Protein AF-A0A147J8Y9-F1 (afdb_monomer)

Solvent-accessible surface area (backbone atoms only — not comparable to full-atom values): 7075 Å² total; per-residue (Å²): 137,84,79,84,79,92,75,77,78,82,77,69,72,82,68,81,75,72,47,79,47,64,66,44,52,53,30,48,50,49,30,52,50,36,55,50,52,42,54,55,41,54,51,52,46,53,51,22,55,76,70,72,64,64,46,72,69,55,52,49,54,53,64,57,43,55,56,63,38,52,53,27,51,51,52,38,65,72,38,74,62,55,45,71,69,48,46,51,51,46,46,50,51,34,31,79,69,69,76,37,59,66,70,57,43,55,49,51,53,52,50,52,54,52,52,63,61,56,74,76,108

Radius of gyration: 24.16 Å; Cα contacts (8 Å, |Δi|>4): 57; chains: 1; bounding box: 59×29×87 Å

Structure (mmCIF, N/CA/C/O backbone):
data_AF-A0A147J8Y9-F1
#
_entry.id   AF-A0A147J8Y9-F1
#
loop_
_atom_site.group_PDB
_atom_site.id
_atom_site.type_symbol
_atom_site.label_atom_id
_atom_site.label_alt_id
_atom_site.label_comp_id
_atom_site.label_asym_id
_atom_site.label_entity_id
_atom_site.label_seq_id
_atom_site.pdbx_PDB_ins_code
_atom_site.Cartn_x
_atom_site.Cartn_y
_atom_site.Cartn_z
_atom_site.occupancy
_atom_site.B_iso_or_equiv
_atom_site.auth_seq_id
_atom_site.auth_comp_id
_atom_site.auth_asym_id
_atom_site.auth_atom_id
_atom_site.pdbx_PDB_model_num
ATOM 1 N N . MET A 1 1 ? 38.427 9.477 -61.283 1.00 42.12 1 MET A N 1
ATOM 2 C CA . MET A 1 1 ? 37.988 10.683 -60.551 1.00 42.12 1 MET A CA 1
ATOM 3 C C . MET A 1 1 ? 36.991 10.250 -59.495 1.00 42.12 1 MET A C 1
ATOM 5 O O . MET A 1 1 ? 35.991 9.623 -59.814 1.00 42.12 1 MET A O 1
ATOM 9 N N . THR A 1 2 ? 37.381 10.459 -58.246 1.00 40.25 2 THR A N 1
ATOM 10 C CA . THR A 1 2 ? 36.839 9.873 -57.017 1.00 40.25 2 THR A CA 1
ATOM 11 C C . THR A 1 2 ? 35.526 10.551 -56.618 1.00 40.25 2 THR A C 1
ATOM 13 O O . THR A 1 2 ? 35.486 11.774 -56.512 1.00 40.25 2 THR A O 1
ATOM 16 N N . ARG A 1 3 ? 34.454 9.779 -56.392 1.00 42.16 3 ARG A N 1
ATOM 17 C CA . ARG A 1 3 ? 33.240 10.263 -55.705 1.00 42.16 3 ARG A CA 1
ATOM 18 C C . ARG A 1 3 ? 33.519 10.261 -54.196 1.00 42.16 3 ARG A C 1
ATOM 20 O O . ARG A 1 3 ? 34.032 9.250 -53.715 1.00 42.16 3 ARG A O 1
ATOM 27 N N . PRO A 1 4 ? 33.223 11.339 -53.454 1.00 44.66 4 PRO A N 1
ATOM 28 C CA . PRO A 1 4 ? 33.412 11.340 -52.014 1.00 44.66 4 PRO A CA 1
ATOM 29 C C . PRO A 1 4 ? 32.396 10.418 -51.336 1.00 44.66 4 PRO A C 1
ATOM 31 O O . PRO A 1 4 ? 31.236 10.321 -51.745 1.00 44.66 4 PRO A O 1
ATOM 34 N N . ALA A 1 5 ? 32.896 9.728 -50.316 1.00 44.34 5 ALA A N 1
ATOM 35 C CA . ALA A 1 5 ? 32.166 8.854 -49.421 1.00 44.34 5 ALA A CA 1
ATOM 36 C C . ALA A 1 5 ? 31.068 9.622 -48.672 1.00 44.34 5 ALA A C 1
ATOM 38 O O . ALA A 1 5 ? 31.309 10.700 -48.130 1.00 44.34 5 ALA A O 1
ATOM 39 N N . VAL A 1 6 ? 29.876 9.028 -48.612 1.00 46.47 6 VAL A N 1
ATOM 40 C CA . VAL A 1 6 ? 28.857 9.366 -47.616 1.00 46.47 6 VAL A CA 1
ATOM 41 C C . VAL A 1 6 ? 29.362 8.793 -46.293 1.00 46.47 6 VAL A C 1
ATOM 43 O O . VAL A 1 6 ? 29.301 7.587 -46.071 1.00 46.47 6 VAL A O 1
ATOM 46 N N . LEU A 1 7 ? 29.964 9.650 -45.473 1.00 44.78 7 LEU A N 1
ATOM 47 C CA . LEU A 1 7 ? 30.393 9.337 -44.115 1.00 44.78 7 LEU A CA 1
ATOM 48 C C . LEU A 1 7 ? 29.351 9.852 -43.128 1.00 44.78 7 LEU A C 1
ATOM 50 O O . LEU A 1 7 ? 28.900 10.989 -43.241 1.00 44.78 7 LEU A O 1
ATOM 54 N N . GLY A 1 8 ? 29.071 9.021 -42.128 1.00 37.44 8 GLY A N 1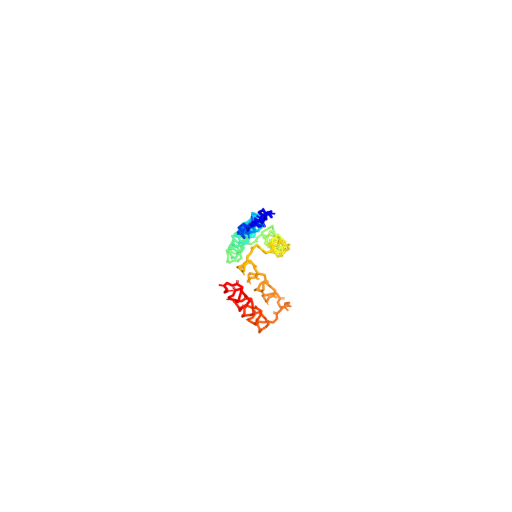
ATOM 55 C CA . GLY A 1 8 ? 28.496 9.451 -40.862 1.00 37.44 8 GLY A CA 1
ATOM 56 C C . GLY A 1 8 ? 26.989 9.298 -40.807 1.00 37.44 8 GLY A C 1
ATOM 57 O O . GLY A 1 8 ? 26.258 10.277 -40.921 1.00 37.44 8 GLY A O 1
ATOM 58 N N . GLY A 1 9 ? 26.537 8.059 -40.596 1.00 37.44 9 GLY A N 1
ATOM 59 C CA . GLY A 1 9 ? 25.239 7.828 -39.978 1.00 37.44 9 GLY A CA 1
ATOM 60 C C . GLY A 1 9 ? 25.164 8.637 -38.688 1.00 37.44 9 GLY A C 1
ATOM 61 O O . GLY A 1 9 ? 26.140 8.715 -37.942 1.00 37.44 9 GLY A O 1
ATOM 62 N N . ALA A 1 10 ? 24.026 9.284 -38.476 1.00 40.19 10 ALA A N 1
ATOM 63 C CA . ALA A 1 10 ? 23.734 9.916 -37.211 1.00 40.19 10 ALA A CA 1
ATOM 64 C C . ALA A 1 10 ? 23.751 8.818 -36.140 1.00 40.19 10 ALA A C 1
ATOM 66 O O . ALA A 1 10 ? 22.829 8.007 -36.074 1.00 40.19 10 ALA A O 1
ATOM 67 N N . GLU A 1 11 ? 24.805 8.768 -35.326 1.00 44.09 11 GLU A N 1
ATOM 68 C CA . GLU A 1 11 ? 24.679 8.244 -33.973 1.00 44.09 11 GLU A CA 1
ATOM 69 C C . GLU A 1 11 ? 23.655 9.151 -33.294 1.00 44.09 11 GLU A C 1
ATOM 71 O O . GLU A 1 11 ? 23.959 10.262 -32.856 1.00 44.09 11 GLU A O 1
ATOM 76 N N . GLN A 1 12 ? 22.393 8.715 -33.306 1.00 48.09 12 GLN A N 1
ATOM 77 C CA . GLN A 1 12 ? 21.440 9.200 -32.327 1.00 48.09 12 GLN A CA 1
ATOM 78 C C . GLN A 1 12 ? 22.106 8.949 -30.975 1.00 48.09 12 GLN A C 1
ATOM 80 O O . GLN A 1 12 ? 22.461 7.795 -30.710 1.00 48.09 12 GLN A O 1
ATOM 85 N N . PRO A 1 13 ? 22.316 9.979 -30.135 1.00 44.78 13 PRO A N 1
ATOM 86 C CA . PRO A 1 13 ? 22.686 9.708 -28.760 1.00 44.78 13 PRO A CA 1
ATOM 87 C C . PRO A 1 13 ? 21.621 8.751 -28.234 1.00 44.78 13 PRO A C 1
ATOM 89 O O . PRO A 1 13 ? 20.43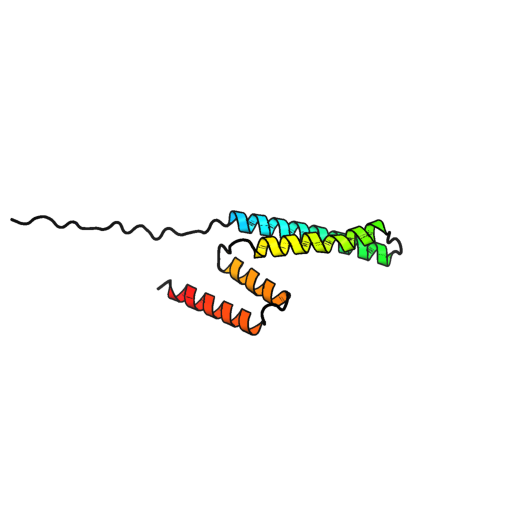5 8.963 -28.511 1.00 44.78 13 PRO A O 1
ATOM 92 N N . ALA A 1 14 ? 22.047 7.670 -27.576 1.00 48.22 14 ALA A N 1
ATOM 93 C CA . ALA A 1 14 ? 21.158 6.846 -26.779 1.00 48.22 14 ALA A CA 1
ATOM 94 C C . ALA A 1 14 ? 20.402 7.827 -25.887 1.00 48.22 14 ALA A C 1
ATOM 96 O O . ALA A 1 14 ? 20.973 8.401 -24.964 1.00 48.22 14 ALA A O 1
ATOM 97 N N . ALA A 1 15 ? 19.175 8.158 -26.288 1.00 46.28 15 ALA A N 1
ATOM 98 C CA . ALA A 1 15 ? 18.337 9.023 -25.503 1.00 46.28 15 ALA A CA 1
ATOM 99 C C . ALA A 1 15 ? 18.185 8.250 -24.208 1.00 46.28 15 ALA A C 1
ATOM 101 O O . ALA A 1 15 ? 17.674 7.129 -24.247 1.00 46.28 15 ALA A O 1
ATOM 102 N N . ASP A 1 16 ? 18.710 8.811 -23.121 1.00 44.09 16 ASP A N 1
ATOM 103 C CA . ASP A 1 16 ? 18.347 8.435 -21.769 1.00 44.09 16 ASP A CA 1
ATOM 104 C C . ASP A 1 16 ? 16.820 8.374 -21.756 1.00 44.09 16 ASP A C 1
ATOM 106 O O . ASP A 1 16 ? 16.137 9.397 -21.658 1.00 44.09 16 ASP A O 1
ATOM 110 N N . GLN A 1 17 ? 16.271 7.177 -21.973 1.00 48.16 17 GLN A N 1
ATOM 111 C CA . GLN A 1 17 ? 14.854 6.902 -21.846 1.00 48.16 17 GLN A CA 1
ATOM 112 C C . GLN A 1 17 ? 14.607 6.886 -20.350 1.00 48.16 17 GLN A C 1
ATOM 114 O O . GLN A 1 17 ? 14.467 5.839 -19.726 1.00 48.16 17 GLN A O 1
ATOM 119 N N . HIS A 1 18 ? 14.627 8.076 -19.760 1.00 52.47 18 HIS A N 1
ATOM 120 C CA . HIS A 1 18 ? 14.065 8.302 -18.455 1.00 52.47 18 HIS A CA 1
ATOM 121 C C . HIS A 1 18 ? 12.572 8.036 -18.637 1.00 52.47 18 HIS A C 1
ATOM 123 O O . HIS A 1 18 ? 11.833 8.891 -19.128 1.00 52.47 18 HIS A O 1
ATOM 129 N N . LEU A 1 19 ? 12.167 6.790 -18.381 1.00 64.88 19 LEU A N 1
ATOM 130 C CA . LEU A 1 19 ? 10.777 6.373 -18.455 1.00 64.88 19 LEU A CA 1
ATOM 131 C C . LEU A 1 19 ? 9.966 7.347 -17.602 1.00 64.88 19 LEU A C 1
ATOM 133 O O . LEU A 1 19 ? 10.363 7.692 -16.484 1.00 64.88 19 LEU A O 1
ATOM 137 N N . ASP A 1 20 ? 8.873 7.847 -18.172 1.00 81.56 20 ASP A N 1
ATOM 138 C CA . ASP A 1 20 ? 7.999 8.794 -17.496 1.00 81.56 20 ASP A CA 1
ATOM 139 C C . ASP A 1 20 ? 7.504 8.173 -16.183 1.00 81.56 20 ASP A C 1
ATOM 141 O O . ASP A 1 20 ? 6.737 7.209 -16.168 1.00 81.56 20 ASP A O 1
ATOM 145 N N . ARG A 1 21 ? 7.994 8.718 -15.067 1.00 91.25 21 ARG A N 1
ATOM 146 C CA . ARG A 1 21 ? 7.716 8.220 -13.718 1.00 91.25 21 ARG A CA 1
ATOM 147 C C . ARG A 1 21 ? 6.400 8.761 -13.159 1.00 91.25 21 ARG A C 1
ATOM 149 O O . ARG A 1 21 ? 5.970 8.318 -12.098 1.00 91.25 21 ARG A O 1
ATOM 156 N N . SER A 1 22 ? 5.755 9.705 -13.844 1.00 93.50 22 SER A N 1
ATOM 157 C CA . SER A 1 22 ? 4.633 10.472 -13.293 1.00 93.50 22 SER A CA 1
ATOM 158 C C . SER A 1 22 ? 3.444 9.595 -12.891 1.00 93.50 22 SER A C 1
ATOM 160 O O . SER A 1 22 ? 2.893 9.769 -11.804 1.00 93.50 22 SER A O 1
ATOM 162 N N . ALA A 1 23 ? 3.083 8.606 -13.714 1.00 94.19 23 ALA A N 1
ATOM 163 C CA . ALA A 1 23 ? 2.003 7.668 -13.407 1.00 94.19 23 ALA A CA 1
ATOM 164 C C . ALA A 1 23 ? 2.321 6.813 -12.168 1.00 94.19 23 ALA A C 1
ATOM 166 O O . ALA A 1 23 ? 1.474 6.648 -11.289 1.00 94.19 23 ALA A O 1
ATOM 167 N N . TRP A 1 24 ? 3.562 6.324 -12.072 1.00 95.44 24 TRP A N 1
ATOM 168 C CA . TRP A 1 24 ? 4.039 5.552 -10.925 1.00 95.44 24 TRP A CA 1
ATOM 169 C C . TRP A 1 24 ? 4.028 6.382 -9.640 1.00 95.44 24 TRP A C 1
ATOM 171 O O . TRP A 1 24 ? 3.524 5.934 -8.613 1.00 95.44 24 TRP A O 1
ATOM 181 N N . GLU A 1 25 ? 4.540 7.613 -9.691 1.00 96.44 25 GLU A N 1
ATOM 182 C CA . GLU A 1 25 ? 4.560 8.522 -8.542 1.00 96.44 25 GLU A CA 1
ATOM 183 C C . GLU A 1 25 ? 3.152 8.905 -8.082 1.00 96.44 25 GLU A C 1
ATOM 185 O O . GLU A 1 25 ? 2.896 8.938 -6.879 1.00 96.44 25 GLU A O 1
ATOM 190 N N . ALA A 1 26 ? 2.218 9.130 -9.009 1.00 96.69 26 ALA A N 1
ATOM 191 C CA . ALA A 1 26 ? 0.824 9.409 -8.675 1.00 96.69 26 ALA A CA 1
ATOM 192 C C . ALA A 1 26 ? 0.152 8.216 -7.971 1.00 96.69 26 ALA A C 1
ATOM 194 O O . ALA A 1 26 ? -0.510 8.397 -6.945 1.00 96.69 26 ALA A O 1
ATOM 195 N N . ALA A 1 27 ? 0.355 6.995 -8.474 1.00 96.88 27 ALA A N 1
ATOM 196 C CA . ALA A 1 27 ? -0.165 5.783 -7.843 1.00 96.88 27 ALA A CA 1
ATOM 197 C C . ALA A 1 27 ? 0.484 5.527 -6.469 1.00 96.88 27 ALA A C 1
ATOM 199 O O . ALA A 1 27 ? -0.212 5.216 -5.501 1.00 96.88 27 ALA A O 1
ATOM 200 N N . ALA A 1 28 ? 1.796 5.746 -6.345 1.00 96.94 28 ALA A N 1
ATOM 201 C CA . ALA A 1 28 ? 2.514 5.628 -5.078 1.00 96.94 28 ALA A CA 1
ATOM 202 C C . ALA A 1 28 ? 2.056 6.672 -4.049 1.00 96.94 28 ALA A C 1
ATOM 204 O O . ALA A 1 28 ? 1.899 6.350 -2.870 1.00 96.94 28 ALA A O 1
ATOM 205 N N . ALA A 1 29 ? 1.782 7.905 -4.483 1.00 97.69 29 ALA A N 1
ATOM 206 C CA . ALA A 1 29 ? 1.225 8.945 -3.627 1.00 97.69 29 ALA A CA 1
ATOM 207 C C . ALA A 1 29 ? -0.181 8.578 -3.128 1.00 97.69 29 ALA A C 1
ATOM 209 O O . ALA A 1 29 ? -0.467 8.768 -1.944 1.00 97.69 29 ALA A O 1
ATOM 210 N N . LYS A 1 30 ? -1.033 7.997 -3.988 1.00 97.88 30 LYS A N 1
ATOM 211 C CA . LYS A 1 30 ? -2.352 7.484 -3.583 1.00 97.88 30 LYS A CA 1
ATOM 212 C C . LYS A 1 30 ? -2.212 6.390 -2.522 1.00 97.88 30 LYS A C 1
ATOM 214 O O . LYS A 1 30 ? -2.828 6.494 -1.467 1.00 97.88 30 LYS A O 1
ATOM 219 N N . LEU A 1 31 ? -1.345 5.401 -2.747 1.00 98.00 31 LEU A N 1
ATOM 220 C CA . LEU A 1 31 ? -1.082 4.349 -1.762 1.00 98.00 31 LEU A CA 1
ATOM 221 C C . LEU A 1 31 ? -0.588 4.917 -0.422 1.00 98.00 31 LEU A C 1
ATOM 223 O O . LEU A 1 31 ? -1.033 4.496 0.645 1.00 98.00 31 LEU A O 1
ATOM 227 N N . GLN A 1 32 ? 0.310 5.902 -0.455 1.00 98.00 32 GLN A N 1
ATOM 228 C CA . GLN A 1 32 ?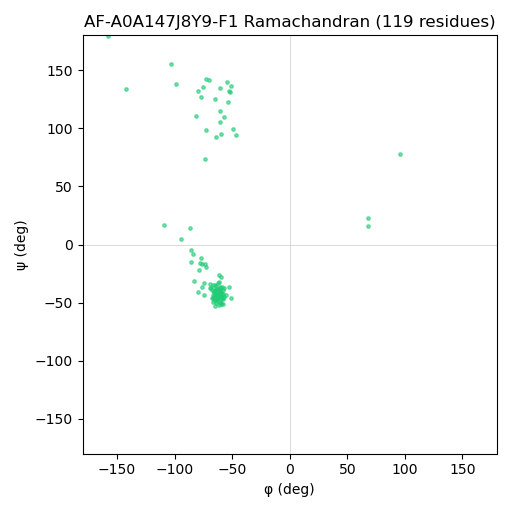 0.802 6.539 0.764 1.00 98.00 32 GLN A CA 1
ATOM 229 C C . GLN A 1 32 ? -0.302 7.301 1.517 1.00 98.00 32 GLN A C 1
ATOM 231 O O . GLN A 1 32 ? -0.294 7.323 2.754 1.00 98.00 32 GLN A O 1
ATOM 236 N N . ALA A 1 33 ? -1.246 7.914 0.797 1.00 97.81 33 ALA A N 1
ATOM 237 C CA . ALA A 1 33 ? -2.405 8.571 1.391 1.00 97.81 33 ALA A CA 1
ATOM 238 C C . ALA A 1 33 ? -3.325 7.557 2.087 1.00 97.81 33 ALA A C 1
ATOM 240 O O . ALA A 1 33 ? -3.635 7.749 3.265 1.00 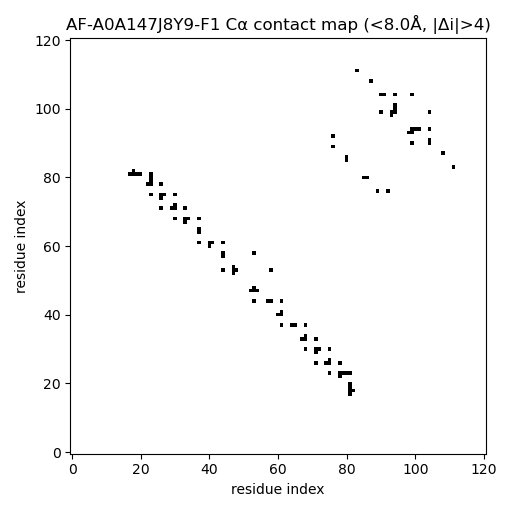97.81 33 ALA A O 1
ATOM 241 N N . GLU A 1 34 ? -3.660 6.444 1.427 1.00 97.88 34 GLU A N 1
ATOM 242 C CA . GLU A 1 34 ? -4.507 5.397 2.018 1.00 97.88 34 GLU A CA 1
ATOM 243 C C . GLU A 1 34 ? -3.838 4.738 3.229 1.00 97.88 34 GLU A C 1
ATOM 245 O O . GLU A 1 34 ? -4.443 4.661 4.292 1.00 97.88 34 GLU A O 1
ATOM 250 N N . ARG A 1 35 ? -2.538 4.413 3.163 1.00 97.38 35 ARG A N 1
ATOM 251 C CA . ARG A 1 35 ? -1.774 3.918 4.331 1.00 97.38 35 ARG A CA 1
ATOM 252 C C . ARG A 1 35 ? -1.736 4.897 5.500 1.00 97.38 35 ARG A C 1
ATOM 254 O O . ARG A 1 35 ? -1.509 4.508 6.644 1.00 97.38 35 ARG A O 1
ATOM 261 N N . THR A 1 36 ? -1.830 6.194 5.229 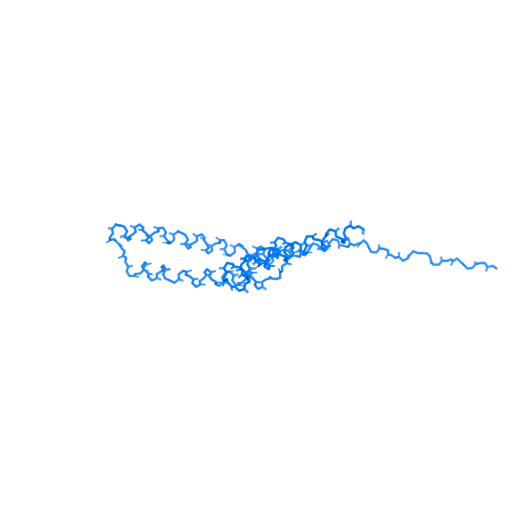1.00 97.81 36 THR A N 1
ATOM 262 C CA . THR A 1 36 ? -1.857 7.215 6.284 1.00 97.81 36 THR A CA 1
ATOM 263 C C . THR A 1 36 ? -3.247 7.318 6.899 1.00 97.81 36 THR A C 1
ATOM 265 O O . THR A 1 36 ? -3.349 7.410 8.121 1.00 97.81 36 THR A O 1
ATOM 268 N N . ARG A 1 37 ? -4.299 7.254 6.074 1.00 97.06 37 ARG A N 1
ATOM 269 C CA . ARG A 1 37 ? -5.696 7.186 6.518 1.00 97.06 37 ARG A CA 1
ATOM 270 C C . ARG A 1 37 ? -5.942 5.943 7.376 1.00 97.06 37 ARG A C 1
ATOM 272 O O . ARG A 1 37 ? -6.435 6.084 8.490 1.00 97.06 37 ARG A O 1
ATOM 279 N N . ASP A 1 38 ? -5.548 4.776 6.882 1.00 97.06 38 ASP A N 1
ATOM 280 C CA . ASP A 1 38 ? -5.729 3.475 7.529 1.00 97.06 38 ASP A CA 1
ATOM 281 C C . ASP A 1 38 ? -5.066 3.431 8.915 1.00 97.06 38 ASP A C 1
ATOM 283 O O . ASP A 1 38 ? -5.741 3.250 9.921 1.00 97.06 38 ASP A O 1
ATOM 287 N N . ARG A 1 39 ? -3.783 3.812 9.018 1.00 97.44 39 ARG A N 1
ATOM 288 C CA . ARG A 1 39 ? -3.084 3.911 10.317 1.00 97.44 39 ARG A CA 1
ATOM 289 C C . ARG A 1 39 ? -3.738 4.877 11.306 1.00 97.44 39 ARG A C 1
ATOM 291 O O . ARG A 1 39 ? -3.696 4.650 12.514 1.00 97.44 39 ARG A O 1
ATOM 298 N N . ALA A 1 40 ? -4.282 5.996 10.825 1.00 97.38 40 ALA A N 1
ATOM 299 C CA . ALA A 1 40 ? -4.982 6.943 11.691 1.00 97.38 40 ALA A CA 1
ATOM 300 C C . ALA A 1 40 ? -6.306 6.359 12.206 1.00 97.38 40 ALA A C 1
ATOM 302 O O . ALA A 1 40 ? -6.708 6.643 13.336 1.00 97.38 40 ALA A O 1
ATOM 303 N N . LEU A 1 41 ? -6.972 5.547 11.387 1.00 97.44 41 LEU A N 1
ATOM 304 C CA . LEU A 1 41 ? -8.209 4.874 11.742 1.00 97.44 41 LEU A CA 1
ATOM 305 C C . LEU A 1 41 ? -7.967 3.705 12.701 1.00 97.44 41 LEU A C 1
ATOM 307 O O . LEU A 1 41 ? -8.645 3.645 13.721 1.00 97.44 41 LEU A O 1
ATOM 311 N N . ASP A 1 42 ? -6.942 2.885 12.459 1.00 97.62 42 ASP A N 1
ATOM 312 C CA . ASP A 1 42 ? -6.446 1.856 13.384 1.00 97.62 42 ASP A CA 1
ATOM 313 C C . ASP A 1 42 ? -6.184 2.423 14.782 1.00 97.62 42 ASP A C 1
ATOM 315 O O . ASP A 1 42 ? -6.581 1.842 15.793 1.00 97.62 42 ASP A O 1
ATOM 319 N N . ALA A 1 43 ? -5.523 3.584 14.855 1.00 97.88 43 ALA A N 1
ATOM 320 C CA . ALA A 1 43 ? -5.222 4.239 16.124 1.00 97.88 43 ALA A CA 1
ATOM 321 C C . ALA A 1 43 ? -6.498 4.698 16.848 1.00 97.88 43 ALA A C 1
ATOM 323 O O . ALA A 1 43 ? -6.644 4.453 18.046 1.00 97.88 43 ALA A O 1
ATOM 324 N N . ARG A 1 44 ? -7.435 5.325 16.119 1.00 97.81 44 ARG A N 1
ATOM 325 C CA . ARG A 1 44 ? -8.743 5.743 16.658 1.00 97.81 44 ARG A CA 1
ATOM 326 C C . ARG A 1 44 ? -9.559 4.546 17.143 1.00 97.81 44 ARG A C 1
ATOM 328 O O . ARG A 1 44 ? -10.152 4.612 18.217 1.00 97.81 44 ARG A O 1
ATOM 335 N N . HIS A 1 45 ? -9.589 3.473 16.357 1.00 98.19 45 HIS A N 1
ATOM 336 C CA . HIS A 1 45 ? -10.280 2.228 16.677 1.00 98.19 45 HIS A CA 1
ATOM 337 C C . HIS A 1 45 ? -9.697 1.590 17.941 1.00 98.19 45 HIS A C 1
ATOM 339 O O . HIS A 1 45 ? -10.425 1.382 18.911 1.00 98.19 45 HIS A O 1
ATOM 345 N N . SER A 1 46 ? -8.373 1.417 17.989 1.00 97.88 46 SER A N 1
ATOM 346 C CA . SER A 1 46 ? -7.660 0.845 19.139 1.00 97.88 46 SER A CA 1
ATOM 347 C C . SER A 1 46 ? -7.889 1.642 20.426 1.00 97.88 46 SER A C 1
ATOM 349 O O . SER A 1 46 ? -8.112 1.063 21.491 1.00 97.88 46 SER A O 1
ATOM 351 N N . GLU A 1 47 ? -7.859 2.977 20.349 1.00 98.25 47 GLU A N 1
ATOM 352 C CA . GLU A 1 47 ? -8.147 3.851 21.490 1.00 98.25 47 GLU A CA 1
ATOM 353 C C . GLU A 1 47 ? -9.602 3.702 21.960 1.00 98.25 47 GLU A C 1
ATOM 355 O O . GLU A 1 47 ? -9.856 3.541 23.156 1.00 98.25 47 GLU A O 1
ATOM 360 N N . ALA A 1 48 ? -10.564 3.706 21.033 1.00 97.06 48 ALA A N 1
ATOM 361 C CA . ALA A 1 48 ? -11.976 3.540 21.361 1.00 97.06 48 ALA A CA 1
ATOM 362 C C . ALA A 1 48 ? -12.269 2.155 21.959 1.00 97.06 48 ALA A C 1
ATOM 364 O O . ALA A 1 48 ? -13.039 2.045 22.916 1.00 97.06 48 ALA A O 1
ATOM 365 N N . GLN A 1 49 ? -11.618 1.106 21.452 1.00 97.38 49 GLN A N 1
ATOM 366 C CA . GLN A 1 49 ? -11.709 -0.247 21.990 1.00 97.38 49 GLN A CA 1
ATOM 367 C C . GLN A 1 49 ? -11.143 -0.319 23.415 1.00 97.38 49 GLN A C 1
ATOM 369 O O . GLN A 1 49 ? -11.802 -0.854 24.308 1.00 97.38 49 GLN A O 1
ATOM 374 N N . ALA A 1 50 ? -9.964 0.263 23.658 1.00 97.81 50 ALA A N 1
ATOM 375 C CA . ALA A 1 50 ? -9.333 0.284 24.979 1.00 97.81 50 ALA A CA 1
ATOM 376 C C . ALA A 1 50 ? -10.155 1.067 26.018 1.00 97.81 50 ALA A C 1
ATOM 378 O O . ALA A 1 50 ? -10.228 0.671 27.183 1.00 97.81 50 ALA A O 1
ATOM 379 N N . ASN A 1 51 ? -10.804 2.152 25.593 1.00 97.44 51 ASN A N 1
ATOM 380 C CA . ASN A 1 51 ? -11.618 3.005 26.457 1.00 97.44 51 ASN A CA 1
ATOM 381 C C . ASN A 1 51 ? -13.069 2.513 26.617 1.00 97.44 51 ASN A C 1
ATOM 383 O O . ASN A 1 51 ? -13.829 3.098 27.389 1.00 97.44 51 ASN A O 1
ATOM 387 N N . GLY A 1 52 ? -13.472 1.455 25.901 1.00 97.12 52 GLY A N 1
ATOM 388 C CA . GLY A 1 52 ? -14.851 0.957 25.894 1.00 97.12 52 GLY A CA 1
ATOM 389 C C . GLY A 1 52 ? -15.848 1.914 25.229 1.00 97.12 52 GLY A C 1
ATOM 390 O O . GLY A 1 52 ? -17.039 1.866 25.529 1.00 97.12 52 GLY A O 1
ATOM 391 N N . THR A 1 53 ? -15.369 2.796 24.350 1.00 97.62 53 THR A N 1
ATOM 392 C CA . THR A 1 53 ? -16.158 3.802 23.619 1.00 97.62 53 THR A CA 1
ATOM 393 C C . THR A 1 53 ? -16.283 3.483 22.127 1.00 97.62 53 THR A C 1
ATOM 395 O O . THR A 1 53 ? -16.585 4.372 21.333 1.00 97.62 53 THR A O 1
ATOM 398 N N . LEU A 1 54 ? -16.002 2.241 21.730 1.00 97.56 54 LEU A N 1
ATOM 399 C CA . LEU A 1 54 ? -16.125 1.776 20.351 1.00 97.56 54 LEU A CA 1
ATOM 400 C C . LEU A 1 54 ? -17.593 1.812 19.904 1.00 97.56 54 LEU A C 1
ATOM 402 O O . LEU A 1 54 ? -18.466 1.244 20.561 1.00 97.56 54 LEU A O 1
ATOM 406 N N . THR A 1 55 ? -17.856 2.502 18.796 1.00 97.44 55 THR A N 1
ATOM 407 C CA . THR A 1 55 ? -19.183 2.604 18.177 1.00 97.44 55 THR A CA 1
ATOM 408 C C . THR A 1 55 ? -19.275 1.694 16.956 1.00 97.44 55 THR A C 1
ATOM 410 O O . THR A 1 55 ? -18.263 1.417 16.317 1.00 97.44 55 THR A O 1
ATOM 413 N N . GLU A 1 56 ? -20.492 1.277 16.594 1.00 97.69 56 GLU A N 1
ATOM 414 C CA . GLU A 1 56 ? -20.736 0.499 15.367 1.00 97.69 56 GLU A CA 1
ATOM 415 C C . GLU A 1 56 ? -20.265 1.253 14.115 1.00 97.69 56 GLU A C 1
ATOM 417 O O . GLU A 1 56 ? -19.635 0.661 13.247 1.00 97.69 56 GLU A O 1
ATOM 422 N N . ASP A 1 57 ? -20.477 2.573 14.061 1.00 97.88 57 ASP A N 1
ATOM 423 C CA . ASP A 1 57 ? -20.008 3.405 12.946 1.00 97.88 57 ASP A CA 1
ATOM 424 C C . ASP A 1 57 ? -18.478 3.381 12.796 1.00 97.88 57 ASP A C 1
ATOM 426 O O . ASP A 1 57 ? -17.972 3.364 11.678 1.00 97.88 57 ASP A O 1
ATOM 430 N N . LEU A 1 58 ? -17.729 3.382 13.908 1.00 97.38 58 LEU A N 1
ATOM 431 C CA . LEU A 1 58 ? -16.263 3.341 13.875 1.00 97.38 58 LEU A CA 1
ATOM 432 C C . LEU A 1 58 ? -15.745 1.939 13.540 1.00 97.38 58 LEU A C 1
ATOM 434 O O . LEU A 1 58 ? -14.749 1.821 12.833 1.00 97.38 58 LEU A O 1
ATOM 438 N N . GLU A 1 59 ? -16.419 0.893 14.024 1.00 97.19 59 GLU A N 1
ATOM 439 C CA . GLU A 1 59 ? -16.128 -0.494 13.646 1.00 97.19 59 GLU A CA 1
ATOM 440 C C . GLU A 1 59 ? -16.313 -0.697 12.138 1.00 97.19 59 GLU A C 1
ATOM 442 O O . GLU A 1 59 ? -15.450 -1.269 11.475 1.00 97.19 59 GLU A O 1
ATOM 447 N N . GLN A 1 60 ? -17.410 -0.174 11.584 1.00 97.69 60 GLN A N 1
ATOM 448 C CA . GLN A 1 60 ? -17.689 -0.244 10.156 1.00 97.69 60 GLN A CA 1
ATOM 449 C C . GLN A 1 60 ? -16.691 0.595 9.349 1.00 97.69 60 GLN A C 1
ATOM 451 O O . GLN A 1 60 ? -16.138 0.092 8.378 1.00 97.69 60 GLN A O 1
ATOM 456 N N . GLU A 1 61 ? -16.400 1.836 9.773 1.00 96.81 61 GLU A N 1
ATOM 457 C CA . GLU A 1 61 ? -15.394 2.685 9.113 1.00 96.81 61 GLU A CA 1
ATOM 458 C C . GLU A 1 61 ? -14.038 1.966 9.042 1.00 96.81 61 GLU A C 1
ATOM 460 O O . GLU A 1 61 ? -13.387 1.998 7.997 1.00 96.81 61 GLU A O 1
ATOM 465 N N . TRP A 1 62 ? -13.628 1.317 10.140 1.00 97.50 62 TRP A N 1
ATOM 466 C CA . TRP A 1 62 ? -12.386 0.547 10.242 1.00 97.50 62 TRP A CA 1
ATOM 467 C C . TRP A 1 62 ? -12.390 -0.701 9.357 1.00 97.50 62 TRP A C 1
ATOM 469 O O . TRP A 1 62 ? -11.448 -0.926 8.607 1.00 97.50 62 TRP A O 1
ATOM 479 N N . SER A 1 63 ? -13.471 -1.480 9.367 1.00 96.75 63 SER A N 1
ATOM 480 C CA . SER A 1 63 ? -13.595 -2.641 8.480 1.00 96.75 63 SER A CA 1
ATOM 481 C C . SER A 1 63 ? -13.544 -2.243 6.999 1.00 96.75 63 SER A C 1
ATOM 483 O O . SER A 1 63 ? -12.937 -2.945 6.188 1.00 96.75 63 SER A O 1
ATOM 485 N N . ASP A 1 64 ? -14.165 -1.120 6.639 1.00 96.12 64 ASP A N 1
ATOM 486 C CA . ASP A 1 64 ? -14.243 -0.639 5.258 1.00 96.12 64 ASP A CA 1
ATOM 487 C C . ASP A 1 64 ? -12.937 0.013 4.773 1.00 96.12 64 ASP A C 1
ATOM 489 O O . ASP A 1 64 ? -12.784 0.244 3.574 1.00 96.12 64 ASP A O 1
ATOM 493 N N . SER A 1 65 ? -11.963 0.307 5.649 1.00 93.56 65 SER A N 1
ATOM 494 C CA . SER A 1 65 ? -10.691 0.922 5.225 1.00 93.56 65 SER A CA 1
ATOM 495 C C . SER A 1 65 ? -9.764 -0.028 4.473 1.00 93.56 65 SER A C 1
ATOM 497 O O . SER A 1 65 ? -8.897 0.433 3.725 1.00 93.56 65 SER A O 1
ATOM 499 N 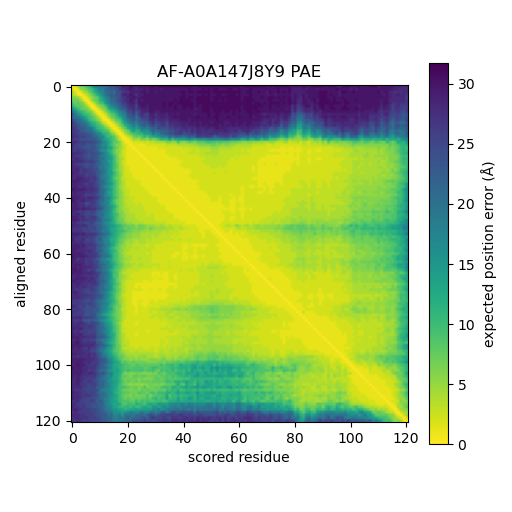N . ILE A 1 66 ? -9.980 -1.337 4.611 1.00 94.38 66 ILE A N 1
ATOM 500 C CA . ILE A 1 66 ? -9.159 -2.372 3.976 1.00 94.38 66 ILE A CA 1
ATOM 501 C C . ILE A 1 66 ? -9.291 -2.322 2.447 1.00 94.38 66 ILE A C 1
ATOM 503 O O . ILE A 1 66 ? -8.295 -2.466 1.735 1.00 94.38 66 ILE A O 1
ATOM 507 N N . GLU A 1 67 ? -10.503 -2.104 1.925 1.00 95.06 67 GLU A N 1
ATOM 508 C CA . GLU A 1 67 ? -10.764 -2.118 0.480 1.00 95.06 67 GLU A CA 1
ATOM 509 C C . GLU A 1 67 ? -10.028 -0.980 -0.259 1.00 95.06 67 GLU A C 1
ATOM 511 O O . GLU A 1 67 ? -9.239 -1.291 -1.155 1.00 95.06 67 GLU A O 1
ATOM 516 N N . PRO A 1 68 ? -10.145 0.307 0.135 1.00 96.00 68 PRO A N 1
ATOM 517 C CA . PRO A 1 68 ? -9.390 1.399 -0.486 1.00 96.00 68 PRO A CA 1
ATOM 518 C C . PRO A 1 68 ? -7.869 1.211 -0.448 1.00 96.00 68 PRO A C 1
ATOM 520 O O . PRO A 1 68 ? -7.179 1.559 -1.412 1.00 96.00 68 PRO A O 1
ATOM 523 N N . LEU A 1 69 ? -7.336 0.650 0.646 1.00 95.81 69 LEU A N 1
ATOM 524 C CA . LEU A 1 69 ? -5.911 0.349 0.761 1.00 95.81 69 LEU A CA 1
ATOM 525 C C . LEU A 1 69 ? -5.495 -0.705 -0.272 1.00 95.81 69 LEU A C 1
ATOM 527 O O . LEU A 1 69 ? -4.555 -0.473 -1.036 1.00 95.81 69 LEU A O 1
ATOM 531 N N . GLY A 1 70 ? -6.229 -1.819 -0.345 1.00 95.06 70 GLY A N 1
ATOM 532 C CA . GLY A 1 70 ? -5.980 -2.879 -1.320 1.00 95.06 70 GLY A CA 1
ATOM 533 C C . GLY A 1 70 ? -6.109 -2.390 -2.765 1.00 95.06 70 GLY A C 1
ATOM 534 O O . GLY A 1 70 ? -5.253 -2.688 -3.599 1.00 95.06 70 GLY A O 1
ATOM 535 N N . GLU A 1 71 ? -7.123 -1.579 -3.072 1.00 97.31 71 GLU A N 1
ATOM 536 C CA . GLU A 1 71 ? -7.281 -0.964 -4.395 1.00 97.31 71 GLU A CA 1
ATOM 537 C C . GLU A 1 71 ? -6.084 -0.084 -4.775 1.00 97.31 71 GLU A C 1
ATOM 539 O O . GLU A 1 71 ? -5.635 -0.105 -5.924 1.00 97.31 71 GLU A O 1
ATOM 544 N N . ALA A 1 72 ? -5.549 0.698 -3.833 1.00 97.44 72 ALA A N 1
ATOM 545 C CA . ALA A 1 72 ? -4.384 1.539 -4.083 1.00 97.44 72 ALA A CA 1
ATOM 546 C C . ALA A 1 72 ? -3.100 0.715 -4.288 1.00 97.44 72 ALA A C 1
ATOM 548 O O . ALA A 1 72 ? -2.289 1.063 -5.151 1.00 97.44 72 ALA A O 1
ATOM 549 N N . GLU A 1 73 ? -2.927 -0.384 -3.547 1.00 96.50 73 GLU A N 1
ATOM 550 C CA . GLU A 1 73 ? -1.804 -1.314 -3.729 1.00 96.50 73 GLU A CA 1
ATOM 551 C C . GLU A 1 73 ? -1.838 -1.970 -5.111 1.00 96.50 73 GLU A C 1
ATOM 553 O O . GLU A 1 73 ? -0.848 -1.909 -5.849 1.00 96.50 73 GLU A O 1
ATOM 558 N N . TRP A 1 74 ? -2.995 -2.503 -5.512 1.00 95.19 74 TRP A N 1
ATOM 559 C CA . TRP A 1 74 ? -3.164 -3.113 -6.829 1.00 95.19 74 TRP A CA 1
ATOM 560 C C . TRP A 1 74 ? -3.055 -2.101 -7.970 1.00 95.19 74 TRP A C 1
ATOM 562 O O . TRP A 1 74 ? -2.496 -2.427 -9.018 1.00 95.19 74 TRP A O 1
ATOM 572 N N . ALA A 1 75 ? -3.522 -0.863 -7.782 1.00 96.69 75 ALA A N 1
ATOM 573 C CA . ALA A 1 75 ? -3.363 0.195 -8.778 1.00 96.69 75 ALA A CA 1
ATOM 574 C C . ALA A 1 75 ? -1.884 0.545 -9.021 1.00 96.69 75 ALA A C 1
ATOM 576 O O . ALA A 1 75 ? -1.465 0.685 -10.174 1.00 96.69 75 ALA A O 1
ATOM 577 N N . LEU A 1 76 ? -1.069 0.638 -7.962 1.00 97.44 76 LEU A N 1
ATOM 578 C CA . LEU A 1 76 ? 0.378 0.820 -8.110 1.00 97.44 76 LEU A CA 1
ATOM 579 C C . LEU A 1 76 ? 1.021 -0.400 -8.778 1.00 97.44 76 LEU A C 1
ATOM 581 O O . LEU A 1 76 ? 1.816 -0.249 -9.704 1.00 97.44 76 LEU A O 1
ATOM 585 N N . PHE A 1 77 ? 0.630 -1.611 -8.376 1.00 96.31 77 PHE A N 1
ATOM 586 C CA . PHE A 1 77 ? 1.137 -2.835 -8.991 1.00 96.31 77 PHE A CA 1
ATOM 587 C C . PHE A 1 77 ? 0.811 -2.933 -10.490 1.00 96.31 77 PHE A C 1
ATOM 589 O O . PHE A 1 77 ? 1.653 -3.376 -11.273 1.00 96.31 77 PHE A O 1
ATOM 596 N N . ALA A 1 78 ? -0.370 -2.486 -10.913 1.00 95.56 78 ALA A N 1
ATOM 597 C CA . ALA A 1 78 ? -0.784 -2.462 -12.315 1.00 95.56 78 ALA A CA 1
ATOM 598 C C . ALA A 1 78 ? -0.086 -1.370 -13.147 1.00 95.56 78 ALA A C 1
ATOM 600 O O . ALA A 1 78 ? -0.087 -1.448 -14.373 1.00 95.56 78 ALA A O 1
ATOM 601 N N . THR A 1 79 ? 0.521 -0.367 -12.506 1.00 95.81 79 THR A N 1
ATOM 602 C CA . THR A 1 79 ? 1.222 0.723 -13.197 1.00 95.81 79 THR A CA 1
ATOM 603 C C . THR A 1 79 ? 2.566 0.230 -13.728 1.00 95.81 79 THR A C 1
ATOM 605 O O . THR A 1 79 ? 3.283 -0.469 -13.012 1.00 95.81 79 THR A O 1
ATOM 608 N N . ASP A 1 80 ? 2.930 0.560 -14.969 1.00 93.44 80 ASP A N 1
ATOM 609 C CA . ASP A 1 80 ? 4.212 0.145 -15.560 1.00 93.44 80 ASP A CA 1
ATOM 610 C C . ASP A 1 80 ? 5.389 0.554 -14.672 1.00 93.44 80 ASP A C 1
ATOM 612 O O . ASP A 1 80 ? 5.379 1.628 -14.077 1.00 93.44 80 ASP A O 1
ATOM 616 N N . ALA A 1 81 ? 6.387 -0.326 -14.547 1.00 92.06 81 ALA A N 1
ATOM 617 C CA . ALA A 1 81 ? 7.546 -0.079 -13.697 1.00 92.06 81 ALA A CA 1
ATOM 618 C C . ALA A 1 81 ? 8.563 0.807 -14.446 1.00 92.06 81 ALA A C 1
ATOM 620 O O . ALA A 1 81 ? 9.183 0.327 -15.396 1.00 92.06 81 ALA A O 1
ATOM 621 N N . PRO A 1 82 ? 8.762 2.074 -14.041 1.00 91.50 82 PRO A N 1
ATOM 622 C CA . PRO A 1 82 ? 9.657 3.003 -14.738 1.00 91.50 82 PRO A CA 1
ATOM 623 C C . PRO A 1 82 ? 11.150 2.747 -14.483 1.00 91.50 82 PRO A C 1
ATOM 625 O O . PRO A 1 82 ? 11.989 3.278 -15.201 1.00 91.50 82 PRO A O 1
ATOM 628 N N . ASP A 1 83 ? 11.511 1.990 -13.446 1.00 88.50 83 ASP A N 1
ATOM 629 C CA . ASP A 1 83 ? 12.902 1.661 -13.135 1.00 88.50 83 ASP A CA 1
ATOM 630 C C . ASP A 1 83 ? 13.031 0.393 -12.281 1.00 88.50 83 ASP A C 1
ATOM 632 O O . ASP A 1 83 ? 12.048 -0.236 -11.879 1.00 88.50 83 ASP A O 1
ATOM 636 N N . LEU A 1 84 ? 14.278 0.033 -11.972 1.00 87.44 84 LEU A N 1
ATOM 637 C CA . LEU A 1 84 ? 14.595 -1.130 -11.148 1.00 87.44 84 LEU A CA 1
ATOM 638 C C . LEU A 1 84 ? 14.014 -1.035 -9.734 1.00 87.44 84 LEU A C 1
ATOM 640 O O . LEU A 1 84 ? 13.641 -2.060 -9.173 1.00 87.44 84 LEU A O 1
ATOM 644 N N . ALA A 1 85 ? 13.898 0.168 -9.164 1.00 89.19 85 ALA A N 1
ATOM 645 C CA . ALA A 1 85 ? 13.300 0.352 -7.844 1.00 89.19 85 ALA A CA 1
ATOM 646 C C . ALA A 1 85 ? 11.792 0.047 -7.856 1.00 89.19 85 ALA A C 1
ATOM 648 O O . ALA A 1 85 ? 11.272 -0.549 -6.914 1.00 89.19 85 ALA A O 1
ATOM 649 N N . ALA A 1 86 ? 11.086 0.406 -8.931 1.00 92.31 86 ALA A N 1
ATOM 650 C CA . ALA A 1 86 ? 9.688 0.038 -9.122 1.00 92.31 86 ALA A CA 1
ATOM 651 C C . ALA A 1 86 ? 9.508 -1.475 -9.329 1.00 92.31 86 ALA A C 1
ATOM 653 O O . ALA A 1 86 ? 8.583 -2.066 -8.771 1.00 92.31 86 ALA A O 1
ATOM 654 N N . ILE A 1 87 ? 1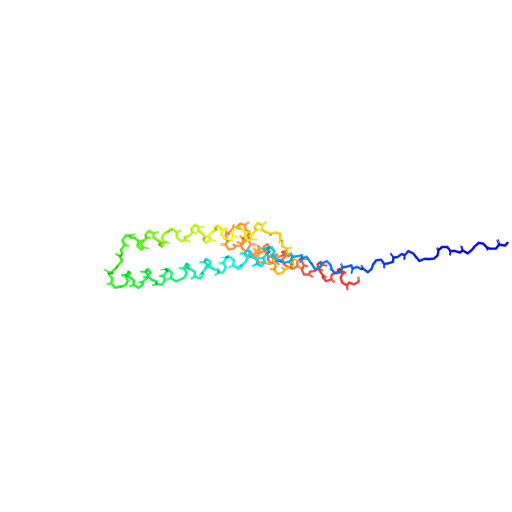0.411 -2.121 -10.076 1.00 91.81 87 ILE A N 1
ATOM 655 C CA . ILE A 1 87 ? 10.414 -3.586 -10.224 1.00 91.81 87 ILE A CA 1
ATOM 656 C C . ILE A 1 87 ? 10.647 -4.258 -8.867 1.00 91.81 87 ILE A C 1
ATOM 658 O O . ILE A 1 87 ? 9.912 -5.175 -8.507 1.00 91.81 87 ILE A O 1
ATOM 662 N N . ASP A 1 88 ? 11.619 -3.774 -8.093 1.00 90.56 88 ASP A N 1
ATOM 663 C CA . ASP A 1 88 ? 11.920 -4.287 -6.757 1.00 90.56 88 ASP A CA 1
ATOM 664 C C . ASP A 1 88 ? 10.702 -4.230 -5.829 1.00 90.56 88 ASP A C 1
ATOM 666 O O . ASP A 1 88 ? 10.358 -5.217 -5.174 1.00 90.56 88 ASP A O 1
ATOM 670 N N . TRP A 1 89 ? 9.998 -3.095 -5.845 1.00 94.19 89 TRP A N 1
ATOM 671 C CA . TRP A 1 89 ? 8.759 -2.919 -5.098 1.00 94.19 89 TRP A CA 1
ATOM 672 C C . TRP A 1 89 ? 7.698 -3.951 -5.501 1.00 94.19 89 TRP A C 1
ATOM 674 O O . TRP A 1 89 ? 7.089 -4.567 -4.628 1.00 94.19 89 TRP A O 1
ATOM 684 N N . LYS A 1 90 ? 7.504 -4.196 -6.806 1.00 94.69 90 LYS A N 1
ATOM 685 C CA . LYS A 1 90 ? 6.531 -5.188 -7.299 1.00 94.69 90 LYS A CA 1
ATOM 686 C C . LYS A 1 90 ? 6.888 -6.610 -6.880 1.00 94.69 90 LYS A C 1
ATOM 688 O O . LYS A 1 90 ? 6.001 -7.365 -6.493 1.00 94.69 90 LYS A O 1
ATOM 693 N N . LEU A 1 91 ? 8.168 -6.978 -6.948 1.00 93.06 91 LEU A N 1
ATOM 694 C CA . LEU A 1 91 ? 8.630 -8.299 -6.518 1.00 93.06 91 LEU A CA 1
ATOM 695 C C . LEU A 1 91 ? 8.381 -8.505 -5.026 1.00 93.06 91 LEU A C 1
ATOM 697 O O . LEU A 1 91 ? 7.847 -9.539 -4.634 1.00 93.06 91 LEU A O 1
ATOM 701 N N . LYS A 1 92 ? 8.699 -7.495 -4.209 1.00 90.75 92 LYS A N 1
ATOM 702 C CA . LYS A 1 92 ? 8.391 -7.520 -2.781 1.00 90.75 92 LYS A CA 1
ATOM 703 C C . LYS A 1 92 ? 6.886 -7.632 -2.524 1.00 90.75 92 LYS A C 1
ATOM 705 O O . LYS A 1 92 ? 6.486 -8.432 -1.691 1.00 90.75 92 LYS A O 1
ATOM 710 N N . HIS A 1 93 ? 6.061 -6.883 -3.253 1.00 93.31 93 HIS A N 1
ATOM 711 C CA . HIS A 1 93 ? 4.606 -6.953 -3.125 1.00 93.31 93 HIS A CA 1
ATOM 712 C C . HIS A 1 93 ? 4.075 -8.369 -3.408 1.00 93.31 93 HIS A C 1
ATOM 714 O O . HIS A 1 93 ? 3.311 -8.910 -2.614 1.00 93.31 93 HIS A O 1
ATOM 720 N N . LEU A 1 94 ? 4.539 -9.025 -4.478 1.00 92.56 94 LEU A N 1
ATOM 721 C CA . LEU A 1 94 ? 4.169 -10.418 -4.764 1.00 92.56 94 LEU A CA 1
ATOM 722 C C . LEU A 1 94 ? 4.597 -11.385 -3.650 1.00 92.56 94 LEU A C 1
ATOM 724 O O . LEU A 1 94 ? 3.862 -12.326 -3.351 1.00 92.56 94 LEU A O 1
ATOM 728 N N . ALA A 1 95 ? 5.760 -11.149 -3.042 1.00 91.25 95 ALA A N 1
ATOM 729 C CA . ALA A 1 95 ? 6.271 -11.944 -1.930 1.00 91.25 95 ALA A CA 1
ATOM 730 C C . ALA A 1 95 ? 5.418 -11.794 -0.669 1.00 91.25 95 ALA A C 1
ATOM 732 O O . ALA A 1 95 ? 4.966 -12.784 -0.095 1.00 91.25 95 ALA A O 1
ATOM 733 N N . ASP A 1 96 ? 5.123 -10.547 -0.298 1.00 89.88 96 ASP A N 1
ATOM 734 C CA . ASP A 1 96 ? 4.327 -10.204 0.881 1.00 89.88 96 ASP A CA 1
ATOM 735 C C . ASP A 1 96 ? 2.890 -10.783 0.780 1.00 89.88 96 ASP A C 1
ATOM 737 O O . ASP A 1 96 ? 2.278 -11.094 1.801 1.00 89.88 96 ASP A O 1
ATOM 741 N N . HIS A 1 97 ? 2.374 -11.012 -0.439 1.00 89.56 97 HIS A N 1
ATOM 742 C CA . HIS A 1 97 ? 1.086 -11.679 -0.697 1.00 89.56 97 HIS A CA 1
ATOM 743 C C . HIS A 1 97 ? 1.176 -13.196 -0.955 1.00 89.56 97 HIS A C 1
ATOM 745 O O . HIS A 1 97 ? 0.167 -13.823 -1.286 1.00 89.56 97 HIS A O 1
ATOM 751 N N . GLY A 1 98 ? 2.358 -13.807 -0.830 1.00 89.44 98 GLY A N 1
ATOM 752 C CA . GLY A 1 98 ? 2.561 -15.246 -1.041 1.00 89.44 98 GLY A CA 1
ATOM 753 C C . GLY A 1 98 ? 2.380 -15.708 -2.493 1.00 89.44 98 GLY A C 1
ATOM 754 O O . GLY A 1 98 ? 2.224 -16.902 -2.746 1.00 89.44 98 GLY A O 1
ATOM 755 N N . MET A 1 99 ? 2.387 -14.779 -3.452 1.00 88.62 99 MET A N 1
ATOM 756 C CA . MET A 1 99 ? 2.295 -15.071 -4.888 1.00 88.62 99 MET A CA 1
ATOM 757 C C . MET A 1 99 ? 3.659 -15.385 -5.509 1.00 88.62 99 MET A C 1
ATOM 759 O O . MET A 1 99 ? 3.729 -15.910 -6.621 1.00 88.62 99 MET A O 1
ATOM 763 N N . LEU A 1 100 ? 4.742 -15.065 -4.801 1.00 88.81 100 LEU A N 1
ATOM 764 C CA . LEU A 1 100 ? 6.109 -15.381 -5.183 1.00 88.81 100 LEU A CA 1
ATOM 765 C C . LEU A 1 100 ? 6.909 -15.757 -3.933 1.00 88.81 100 LEU A C 1
ATOM 767 O O . LEU A 1 100 ? 6.835 -15.077 -2.920 1.00 88.81 100 LEU A O 1
ATOM 771 N N . GLU A 1 101 ? 7.674 -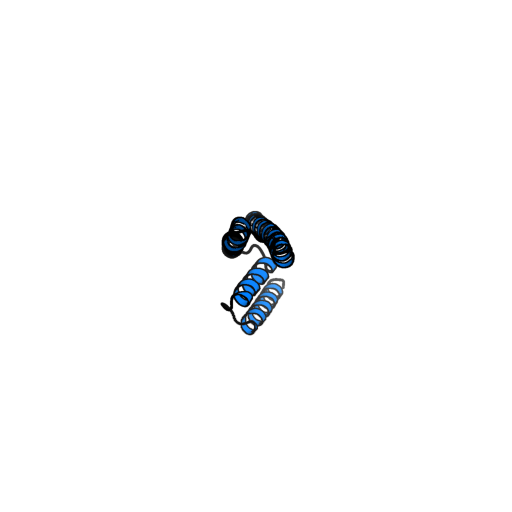16.842 -3.987 1.00 86.25 101 GLU A N 1
ATOM 772 C CA . GLU A 1 101 ? 8.531 -17.232 -2.863 1.00 86.25 101 GLU A CA 1
ATOM 773 C C . GLU A 1 101 ? 9.740 -16.290 -2.741 1.00 86.25 101 GLU A C 1
ATOM 775 O O . GLU A 1 101 ? 10.340 -15.916 -3.753 1.00 86.25 101 GLU A O 1
ATOM 780 N N . ASP A 1 102 ? 10.155 -15.977 -1.509 1.00 83.06 102 ASP A N 1
ATOM 781 C CA . ASP A 1 102 ? 11.291 -15.082 -1.224 1.00 83.06 102 ASP A CA 1
ATOM 782 C C . ASP A 1 102 ? 12.575 -15.498 -1.956 1.00 83.06 102 ASP A C 1
ATOM 784 O O . ASP A 1 102 ? 13.326 -14.657 -2.450 1.00 83.06 102 ASP A O 1
ATOM 788 N N . GLN A 1 103 ? 12.816 -16.806 -2.095 1.00 84.50 103 GLN A N 1
ATOM 789 C CA . GLN A 1 103 ? 13.972 -17.321 -2.831 1.00 84.50 103 GLN A CA 1
ATOM 790 C C . GLN A 1 103 ? 13.965 -16.878 -4.304 1.00 84.50 103 GLN A C 1
ATOM 792 O O . GLN A 1 103 ? 15.013 -16.525 -4.849 1.00 84.50 103 GLN A O 1
ATOM 797 N N . HIS A 1 104 ? 12.796 -16.870 -4.948 1.00 85.31 104 HIS A N 1
ATOM 798 C CA . HIS A 1 104 ? 12.655 -16.449 -6.339 1.00 85.31 104 HIS A CA 1
ATOM 799 C C . HIS A 1 104 ? 12.755 -14.928 -6.489 1.00 85.31 104 HIS A C 1
ATOM 801 O O . HIS A 1 104 ? 13.308 -14.457 -7.481 1.00 85.31 104 HIS A O 1
ATOM 807 N N . VAL A 1 105 ? 12.287 -14.159 -5.501 1.00 85.19 105 VAL A N 1
ATOM 808 C CA . VAL A 1 105 ? 12.475 -12.697 -5.448 1.00 85.19 105 VAL A CA 1
ATOM 809 C C . VAL A 1 105 ? 13.958 -12.352 -5.423 1.00 85.19 105 VAL A C 1
ATOM 811 O O . VAL A 1 105 ? 14.421 -11.561 -6.244 1.00 85.19 105 VAL A O 1
ATOM 814 N N . GLU A 1 106 ? 14.718 -12.976 -4.523 1.00 83.00 106 GLU A N 1
ATOM 815 C CA . GLU A 1 106 ? 16.158 -12.738 -4.391 1.00 83.00 106 GLU A CA 1
ATOM 816 C C . GLU A 1 106 ? 16.923 -13.142 -5.658 1.00 83.00 106 GLU A C 1
ATOM 818 O O . GLU A 1 106 ? 17.824 -12.425 -6.102 1.00 83.00 106 GLU A O 1
ATOM 823 N N . GLN A 1 107 ? 16.526 -14.241 -6.305 1.00 86.81 107 GLN A N 1
ATOM 824 C CA . GLN A 1 107 ? 17.115 -14.646 -7.579 1.00 86.81 107 GLN A CA 1
ATOM 825 C C . GLN A 1 107 ? 16.811 -13.648 -8.706 1.00 86.81 107 GLN A C 1
ATOM 827 O O . GLN A 1 107 ? 17.725 -13.253 -9.430 1.00 86.81 107 GLN A O 1
ATOM 832 N N . LEU A 1 108 ? 15.563 -13.183 -8.823 1.00 87.50 108 LEU A N 1
ATOM 833 C CA . LEU A 1 108 ? 15.171 -12.180 -9.817 1.00 87.50 108 LEU A CA 1
ATOM 834 C C . LEU A 1 108 ? 15.896 -10.849 -9.596 1.00 87.50 108 LEU A C 1
ATOM 836 O O . LEU A 1 108 ? 16.390 -10.259 -10.555 1.00 87.50 108 LEU A O 1
ATOM 840 N N . ARG A 1 109 ? 16.041 -10.404 -8.342 1.00 83.38 109 ARG A N 1
ATOM 841 C CA . ARG A 1 109 ? 16.838 -9.220 -7.982 1.00 83.38 109 ARG A CA 1
ATOM 842 C C . ARG A 1 109 ? 18.293 -9.359 -8.426 1.00 83.38 109 ARG A C 1
ATOM 844 O O . ARG A 1 109 ? 18.841 -8.442 -9.040 1.00 83.38 109 ARG A O 1
ATOM 851 N N . ALA A 1 110 ? 18.911 -10.511 -8.158 1.00 85.12 110 ALA A N 1
ATOM 852 C CA . ALA A 1 110 ? 20.286 -10.787 -8.564 1.00 85.12 110 ALA A CA 1
ATOM 853 C C . ALA A 1 110 ? 20.446 -10.810 -10.095 1.00 85.12 110 ALA A C 1
ATOM 855 O O . ALA A 1 110 ? 21.415 -10.262 -10.629 1.00 85.12 110 ALA A O 1
ATOM 856 N N . ASP A 1 111 ? 19.486 -11.397 -10.809 1.00 85.31 111 ASP A N 1
ATOM 857 C CA . ASP A 1 111 ? 19.484 -11.448 -12.270 1.00 85.31 111 ASP A CA 1
ATOM 858 C C . ASP A 1 111 ? 19.316 -10.063 -12.900 1.00 85.31 111 ASP A C 1
ATOM 860 O O . ASP A 1 111 ? 20.072 -9.710 -13.807 1.00 85.31 111 ASP A O 1
ATOM 864 N N . ILE A 1 112 ? 18.405 -9.244 -12.373 1.00 83.56 112 ILE A N 1
ATOM 865 C CA . ILE A 1 112 ? 18.213 -7.851 -12.793 1.00 83.56 112 ILE A CA 1
ATOM 866 C C . ILE A 1 112 ? 19.499 -7.041 -12.587 1.00 83.56 112 ILE A C 1
ATOM 868 O O . ILE A 1 112 ? 19.942 -6.342 -13.503 1.00 83.56 112 ILE A O 1
ATOM 872 N N . ALA A 1 113 ? 20.140 -7.161 -11.420 1.00 81.69 113 ALA A N 1
ATOM 873 C CA . ALA A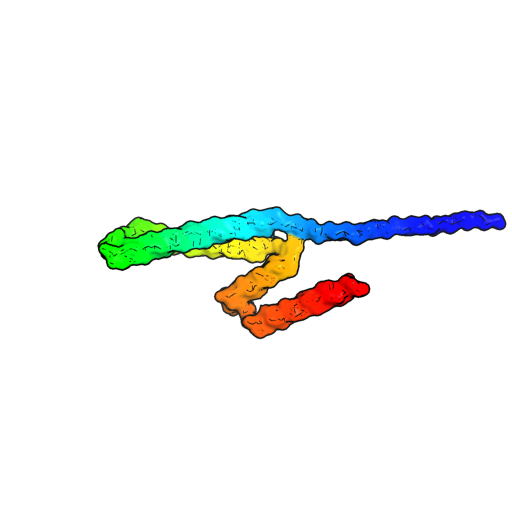 1 113 ? 21.393 -6.465 -11.129 1.00 81.69 113 ALA A CA 1
ATOM 874 C C . ALA A 1 113 ? 22.521 -6.887 -12.087 1.00 81.69 113 ALA A C 1
ATOM 876 O O . ALA A 1 113 ? 23.293 -6.051 -12.569 1.00 81.69 113 ALA A O 1
ATOM 877 N N . ARG A 1 114 ? 22.596 -8.186 -12.406 1.00 83.06 114 ARG A N 1
ATOM 878 C CA . ARG A 1 114 ? 23.569 -8.745 -13.350 1.00 83.06 114 ARG A CA 1
ATOM 879 C C . ARG A 1 114 ? 23.355 -8.232 -14.774 1.00 83.06 114 ARG A C 1
ATOM 881 O O . ARG A 1 114 ? 24.335 -7.861 -15.415 1.00 83.06 114 ARG A O 1
ATOM 888 N N . LEU A 1 115 ? 22.114 -8.209 -15.258 1.00 79.62 115 LEU A N 1
ATOM 889 C CA . LEU A 1 115 ? 21.772 -7.729 -16.603 1.00 79.62 115 LEU A CA 1
ATOM 890 C C . LEU A 1 115 ? 22.038 -6.226 -16.742 1.00 79.62 115 LEU A C 1
ATOM 892 O O . LEU A 1 115 ? 22.733 -5.814 -17.667 1.00 79.62 115 LEU A O 1
ATOM 896 N N . SER A 1 116 ? 21.630 -5.438 -15.746 1.00 77.06 116 SER A N 1
ATOM 897 C CA . SER A 1 116 ? 21.859 -3.986 -15.718 1.00 77.06 116 SER A CA 1
ATOM 898 C C . SER A 1 116 ? 23.352 -3.625 -15.704 1.00 77.06 116 SER A C 1
ATOM 900 O O . SER A 1 116 ? 23.773 -2.634 -16.290 1.00 77.06 116 SER A O 1
ATOM 902 N N . SER A 1 117 ? 24.186 -4.457 -15.068 1.00 71.69 117 SER A N 1
ATOM 903 C CA . SER A 1 117 ? 25.648 -4.279 -15.048 1.00 71.69 117 SER A CA 1
ATOM 904 C C . SER A 1 117 ? 26.338 -4.753 -16.335 1.00 71.69 117 SER A C 1
ATOM 906 O O . SER A 1 117 ? 27.478 -4.370 -16.605 1.00 71.69 117 SER A O 1
ATOM 908 N N . ALA A 1 118 ? 25.697 -5.635 -17.106 1.00 67.00 118 ALA A N 1
ATOM 909 C CA . ALA A 1 118 ? 26.242 -6.169 -18.350 1.00 67.00 118 ALA A CA 1
ATOM 910 C C . ALA A 1 118 ? 26.010 -5.230 -19.542 1.00 67.00 118 ALA A C 1
ATOM 912 O O . ALA A 1 118 ? 26.861 -5.189 -20.423 1.00 67.00 118 ALA A O 1
ATOM 913 N N . GLU A 1 119 ? 24.916 -4.466 -19.537 1.00 57.44 119 GLU A N 1
ATOM 914 C CA . GLU A 1 119 ? 24.575 -3.483 -20.579 1.00 57.44 119 GLU A CA 1
ATOM 915 C C . GLU A 1 119 ? 25.367 -2.166 -20.470 1.00 57.44 119 GLU A C 1
ATOM 917 O O . GLU A 1 119 ? 25.450 -1.417 -21.436 1.00 57.44 119 GLU A O 1
ATOM 922 N N . GLY A 1 120 ? 26.002 -1.896 -19.323 1.00 51.84 120 GLY A N 1
ATOM 923 C CA . GLY A 1 120 ? 26.860 -0.722 -19.107 1.00 51.84 120 GLY A CA 1
ATOM 924 C C . GLY A 1 120 ? 28.331 -0.884 -19.527 1.00 51.84 120 GLY A C 1
ATOM 925 O O . GLY A 1 120 ? 29.161 -0.091 -19.079 1.00 51.84 120 GLY A O 1
ATOM 926 N N . ARG A 1 121 ? 28.684 -1.917 -20.307 1.00 44.81 121 ARG A N 1
ATOM 927 C CA . ARG A 1 121 ? 30.056 -2.197 -20.780 1.00 44.81 121 ARG A CA 1
ATOM 928 C C . ARG A 1 121 ? 30.179 -2.183 -22.294 1.00 44.81 121 ARG A C 1
ATOM 930 O O . ARG A 1 121 ? 29.269 -2.721 -22.956 1.00 44.81 121 ARG A O 1
#

Foldseek 3Di:
DDDDDPDDDDPPPPPPCQPPCVQLVVLVVQLVVLVVVLVVLVVVQVVCVVVVNHDPVSVVVNVVSVVSNVVSVVSSLPDDQSDPVSVLVNLVVCCVVVVDPPVVSVVVNVVVVVVVVVVVD

pLDDT: mean 84.29, std 19.03, range [37.44, 98.25]

Secondary structure (DSSP, 8-state):
-PPPP----------------HHHHHHHHHHHHHHHHHHHHHHHHHHHHHHT---HHHHHHHHHTHHHHHHHHHHHHHS---SHHHHHHHHHHHHHTTSS-HHHHHHHHHHHHHHHHHTT-

Sequence (121 aa):
MTRPAVLGGAEQPAADQHLDRSAWEAAAAKLQAERTRDRALDARHSEAQANGTLTEDLEQEWSDSIEPLGEAEWALFATDAPDLAAIDWKLKHLADHGMLEDQHVEQLRADIARLSSAEGR

Organism: NCBI:txid33051

Nearest PDB structures (foldseek):
  6x94-assembly1_A  TM=8.264E-01  e=8.110E+00  Methanosarcina mazei Go1
  2x3x-assembly2_B  TM=6.480E-01  e=5.160E+00  Mus musculus
  6r1o-assembly1_A-2  TM=4.361E-01  e=2.475E+00  Escherichia coli
  6he1-assembly1_A  TM=5.172E-01  e=3.474E+00  Pseudomonas aeruginosa

Mean predicted aligned error: 10.15 Å